Protein AF-A0A9P0K5Q1-F1 (afdb_monomer_lite)

InterPro domains:
  IPR036322 WD40-repeat-containing domain superfamily [SSF50978] (14-163)

Secondary structure (DSSP, 8-state):
--TT-EEEEEEETTEEEEEEE--TTS-TTTTEEEEEE---SS-TT-TT-EEEE-SSEEEEEE--SSTTS--EEEEEEE-STT-EEEEEEEHHHHHSS-EEEEEEETTEEEEEETTSEEEEEE-S-TTT--TT--SEEEE--SS-EEEEEEEE-SS-EEEEEEESS-EEEE-S------

Sequence (178 aa):
MKMWEGVCTFLINNEVKIIDYESGDCSTMDIMKRRTRIKFNFPLVESSDTVILRDDVIIRLCKNEDDVKCDFIEFFLLGENDLYSKKMFTTWDNFRSYITCIYLYGNTLILGMDVGCVYIYHVSCWKNLDIRNYSHKLIIGKHPIICMAVKESPNERRYYVCSNFTIHEITGYLPNIY

Foldseek 3Di:
DDPDQAWDWDQDQQWIWIFHDPDPPDDRPPRTDATQRDDDPDPPPDPQKDWDDDPQWIWIFDDDPDPVDFTKIKIWGQDPPSDTDMDMDGCCVQPVFGFQDWDDDDQWTWTWTQQQKIFIARHPDPVPDDPNDTPDIDRRDRGTFHDKDWDDDPVAIWIWTDGPPDIDIDPPDGDPDD

Organism: Acanthoscelides obtectus (NCBI:txid200917)

pLDDT: mean 80.06, std 14.73, range [39.44, 95.38]

Structure (mmCIF, N/CA/C/O backbone):
data_AF-A0A9P0K5Q1-F1
#
_entry.id   AF-A0A9P0K5Q1-F1
#
loop_
_atom_site.group_PDB
_atom_site.id
_atom_site.type_symbol
_atom_site.label_atom_id
_atom_site.label_alt_id
_atom_site.label_comp_id
_atom_site.label_asym_id
_atom_site.label_entity_id
_atom_site.label_seq_id
_atom_site.pdbx_PDB_ins_code
_atom_site.Cartn_x
_atom_site.Cartn_y
_atom_site.Cartn_z
_atom_site.occupancy
_atom_site.B_iso_or_equiv
_atom_site.auth_seq_id
_atom_site.auth_comp_id
_atom_site.auth_asym_id
_atom_site.auth_atom_id
_atom_site.pdbx_PDB_model_num
ATOM 1 N N . MET A 1 1 ? 10.846 -17.822 23.325 1.00 41.50 1 MET A N 1
ATOM 2 C CA . MET A 1 1 ? 10.197 -16.690 22.637 1.00 41.50 1 MET A CA 1
ATOM 3 C C . MET A 1 1 ? 8.750 -17.097 22.420 1.00 41.50 1 MET A C 1
ATOM 5 O O . MET A 1 1 ? 8.524 -18.079 21.723 1.00 41.50 1 MET A O 1
ATOM 9 N N . LYS A 1 2 ? 7.801 -16.499 23.150 1.00 43.34 2 LYS A N 1
ATOM 10 C CA . LYS A 1 2 ? 6.383 -16.868 23.029 1.00 43.34 2 LYS A CA 1
ATOM 11 C C . LYS A 1 2 ? 5.867 -16.302 21.705 1.00 43.34 2 LYS A C 1
ATOM 13 O O . LYS A 1 2 ? 6.106 -15.144 21.399 1.00 43.34 2 LYS A O 1
ATOM 18 N N . MET A 1 3 ? 5.224 -17.146 20.908 1.00 48.12 3 MET A N 1
ATOM 19 C CA . MET A 1 3 ? 4.850 -16.863 19.515 1.00 48.12 3 MET A CA 1
ATOM 20 C C . MET A 1 3 ? 3.701 -15.838 19.381 1.00 48.12 3 MET A C 1
ATOM 22 O O . MET A 1 3 ? 3.363 -15.449 18.270 1.00 48.12 3 MET A O 1
ATOM 26 N N . TRP A 1 4 ? 3.117 -15.393 20.502 1.00 53.00 4 TRP A N 1
ATOM 27 C CA . TRP A 1 4 ? 1.834 -14.686 20.551 1.00 53.00 4 TRP A CA 1
ATOM 28 C C . TRP A 1 4 ? 1.826 -13.528 21.560 1.00 53.00 4 TRP A C 1
ATOM 30 O O . TRP A 1 4 ? 0.881 -13.391 22.320 1.00 53.00 4 TRP A O 1
ATOM 40 N N . GLU A 1 5 ? 2.883 -12.720 21.625 1.00 56.41 5 GLU A N 1
ATOM 41 C CA . GLU A 1 5 ? 2.807 -11.388 22.247 1.00 56.41 5 GLU A CA 1
ATOM 42 C C . GLU A 1 5 ? 2.695 -10.363 21.112 1.00 56.41 5 GLU A C 1
ATOM 44 O O . GLU A 1 5 ? 3.563 -10.321 20.238 1.00 56.41 5 GLU A O 1
ATOM 49 N N . GLY A 1 6 ? 1.611 -9.582 21.070 1.00 65.69 6 GLY A N 1
ATOM 50 C CA . GLY A 1 6 ? 1.404 -8.590 20.011 1.00 65.69 6 GLY A CA 1
ATOM 51 C C . GLY A 1 6 ? -0.056 -8.250 19.725 1.00 65.69 6 GLY A C 1
ATOM 52 O O . GLY A 1 6 ? -0.961 -8.652 20.452 1.00 65.69 6 GLY A O 1
ATOM 53 N N . VAL A 1 7 ? -0.268 -7.502 18.645 1.00 72.81 7 VAL A N 1
ATOM 54 C CA . VAL A 1 7 ? -1.586 -7.108 18.132 1.00 72.81 7 VAL A CA 1
ATOM 55 C C . VAL A 1 7 ? -1.806 -7.802 16.796 1.00 72.81 7 VAL A C 1
ATOM 57 O O . VAL A 1 7 ? -0.895 -7.873 15.969 1.00 72.81 7 VAL A O 1
ATOM 60 N N . CYS A 1 8 ? -3.003 -8.336 16.576 1.00 74.44 8 CYS A N 1
ATOM 61 C CA . CYS A 1 8 ? -3.374 -8.894 15.286 1.00 74.44 8 CYS A CA 1
ATOM 62 C C . CYS A 1 8 ? -4.675 -8.282 14.775 1.00 74.44 8 CYS A C 1
ATOM 64 O O . CYS A 1 8 ? -5.711 -8.339 15.440 1.00 74.44 8 CYS A O 1
ATOM 66 N N . THR A 1 9 ? -4.603 -7.725 13.568 1.00 78.88 9 THR A N 1
ATOM 67 C CA . THR A 1 9 ? -5.725 -7.096 12.876 1.00 78.88 9 THR A CA 1
ATOM 68 C C . THR A 1 9 ? -6.215 -8.001 11.750 1.00 78.88 9 THR A C 1
ATOM 70 O O . THR A 1 9 ? -5.467 -8.352 10.839 1.00 78.88 9 THR A O 1
ATOM 73 N N . PHE A 1 10 ? -7.498 -8.345 11.791 1.00 80.50 10 PHE A N 1
ATOM 74 C CA . PHE A 1 10 ? -8.177 -9.183 10.810 1.00 80.50 10 PHE A CA 1
ATOM 75 C C . PHE A 1 10 ? -9.313 -8.417 10.144 1.00 80.50 10 PHE A C 1
ATOM 77 O O . PHE A 1 10 ? -9.959 -7.576 10.767 1.00 80.50 10 PHE A O 1
ATOM 84 N N . LEU A 1 11 ? -9.607 -8.767 8.896 1.00 79.69 11 LEU A N 1
ATOM 85 C CA . LEU A 1 11 ? -10.767 -8.278 8.161 1.00 79.69 11 LEU A CA 1
ATOM 86 C C . LEU A 1 11 ? -11.686 -9.463 7.852 1.00 79.69 11 LEU A C 1
ATOM 88 O O . LEU A 1 11 ? -11.326 -10.340 7.074 1.00 79.69 11 LEU A O 1
ATOM 92 N N . ILE A 1 12 ? -12.865 -9.505 8.473 1.00 77.81 12 ILE A N 1
ATOM 93 C CA . ILE A 1 12 ? -13.849 -10.585 8.315 1.00 77.81 12 ILE A CA 1
ATOM 94 C C . ILE A 1 12 ? -15.184 -9.962 7.926 1.00 77.81 12 ILE A C 1
ATOM 96 O O . ILE A 1 12 ? -15.749 -9.200 8.703 1.00 77.81 12 ILE A O 1
ATOM 100 N N . ASN A 1 13 ? -15.722 -10.293 6.749 1.00 73.00 13 ASN A N 1
ATOM 101 C CA . ASN A 1 13 ? -17.028 -9.798 6.283 1.00 73.00 13 ASN A CA 1
ATOM 102 C C . ASN A 1 13 ? -17.180 -8.264 6.383 1.00 73.00 13 ASN A C 1
ATOM 104 O O . ASN A 1 13 ? -18.217 -7.750 6.802 1.00 73.00 13 ASN A O 1
ATOM 108 N N . ASN A 1 14 ? -16.131 -7.532 6.000 1.00 74.88 14 ASN A N 1
ATOM 109 C CA . ASN A 1 14 ? -16.003 -6.075 6.114 1.00 74.88 14 ASN A CA 1
ATOM 110 C C . ASN A 1 14 ? -15.908 -5.516 7.548 1.00 74.88 14 ASN A C 1
ATOM 112 O O . ASN A 1 14 ? -15.892 -4.301 7.736 1.00 74.88 14 ASN A O 1
ATOM 116 N N . GLU A 1 15 ? -15.829 -6.368 8.563 1.00 73.94 15 GLU A N 1
ATOM 117 C CA . GLU A 1 15 ? -15.535 -5.969 9.936 1.00 73.94 15 GLU A CA 1
ATOM 118 C C . GLU A 1 15 ? -14.050 -6.127 10.223 1.00 73.94 15 GLU A C 1
ATOM 120 O O . GLU A 1 15 ? -13.479 -7.209 10.074 1.00 73.94 15 GLU A O 1
ATOM 125 N N . VAL A 1 16 ? -13.436 -5.039 10.670 1.00 78.38 16 VAL A N 1
ATOM 126 C CA . VAL A 1 16 ? -12.084 -5.045 11.210 1.00 78.38 16 VAL A CA 1
ATOM 127 C C . VAL A 1 16 ? -12.147 -5.479 12.654 1.00 78.38 16 VAL A C 1
ATOM 129 O O . VAL A 1 16 ? -12.884 -4.907 13.461 1.00 78.38 16 VAL A O 1
ATOM 132 N N . LYS A 1 17 ? -11.356 -6.492 12.964 1.00 75.12 17 LYS A N 1
ATOM 133 C CA . LYS A 1 17 ? -11.278 -7.118 14.271 1.00 75.12 17 LYS A CA 1
ATOM 134 C C . LYS A 1 17 ? -9.840 -7.047 14.746 1.00 75.12 17 LYS A C 1
ATOM 136 O O . LYS A 1 17 ? -8.955 -7.502 14.032 1.00 75.12 17 LYS A O 1
ATOM 141 N N . ILE A 1 18 ? -9.625 -6.473 15.926 1.00 72.94 18 ILE A N 1
ATOM 142 C CA . ILE A 1 18 ? -8.298 -6.398 16.547 1.00 72.94 18 ILE A CA 1
ATOM 143 C C . ILE A 1 18 ? -8.285 -7.292 17.783 1.00 72.94 18 ILE A C 1
ATOM 145 O O . ILE A 1 18 ? -9.186 -7.207 18.626 1.00 72.94 18 ILE A O 1
ATOM 149 N N . ILE A 1 19 ? -7.280 -8.160 17.854 1.00 69.94 19 ILE A N 1
ATOM 150 C CA . ILE A 1 19 ? -7.002 -9.038 18.988 1.00 69.94 19 ILE A CA 1
ATOM 151 C C . ILE A 1 19 ? -5.667 -8.610 19.587 1.00 69.94 19 ILE A C 1
ATOM 153 O O . ILE A 1 19 ? -4.641 -8.670 18.907 1.00 69.94 19 ILE A O 1
ATOM 157 N N . ASP A 1 20 ? -5.697 -8.210 20.855 1.00 68.50 20 ASP A N 1
ATOM 158 C CA . ASP A 1 20 ? -4.495 -7.932 21.637 1.00 68.50 20 ASP A CA 1
ATOM 159 C C . ASP A 1 20 ? -4.150 -9.167 22.464 1.00 68.50 20 ASP A C 1
ATOM 161 O O . ASP A 1 20 ? -4.958 -9.639 23.265 1.00 68.50 20 ASP A O 1
ATOM 165 N N . TYR A 1 21 ? -2.940 -9.687 22.299 1.00 66.00 21 TYR A N 1
ATOM 166 C CA . TYR A 1 21 ? -2.458 -10.812 23.087 1.00 66.00 21 TYR A CA 1
ATOM 167 C C . TYR A 1 21 ? -1.694 -10.280 24.305 1.00 66.00 21 TYR A C 1
ATOM 169 O O . TYR A 1 21 ? -0.495 -10.018 24.235 1.00 66.00 21 TYR A O 1
ATOM 177 N N . GLU A 1 22 ? -2.407 -10.073 25.416 1.00 56.81 22 GLU A N 1
ATOM 178 C CA . GLU A 1 22 ? -1.843 -9.463 26.633 1.00 56.81 22 GLU A CA 1
ATOM 179 C C . GLU A 1 22 ? -1.157 -10.463 27.580 1.00 56.81 22 GLU A C 1
ATOM 181 O O . GLU A 1 22 ? -0.335 -10.058 28.400 1.00 56.81 22 GLU A O 1
ATOM 186 N N . SER A 1 23 ? -1.449 -11.767 27.492 1.00 58.03 23 SER A N 1
ATOM 187 C CA . SER A 1 23 ? -0.761 -12.782 28.303 1.00 58.03 23 SER A CA 1
ATOM 188 C C . SER A 1 23 ? -0.892 -14.197 27.729 1.00 58.03 23 SER A C 1
ATOM 190 O O . SER A 1 23 ? -1.837 -14.511 27.010 1.00 58.03 23 SER A O 1
ATOM 192 N N . GLY A 1 24 ? 0.068 -15.068 28.062 1.00 55.62 24 GLY A N 1
ATOM 193 C CA . GLY A 1 24 ? 0.144 -16.440 27.542 1.00 55.62 24 GLY A CA 1
ATOM 194 C C . GLY A 1 24 ? -0.927 -17.414 28.050 1.00 55.62 24 GLY A C 1
ATOM 195 O O . GLY A 1 24 ? -0.956 -18.536 27.554 1.00 55.62 24 GLY A O 1
ATOM 196 N N . ASP A 1 25 ? -1.774 -16.998 28.998 1.00 59.22 25 ASP A N 1
ATOM 197 C CA . ASP A 1 25 ? -2.776 -17.856 29.651 1.00 59.22 25 ASP A CA 1
ATOM 198 C C . ASP A 1 25 ? -4.225 -17.524 29.242 1.00 59.22 25 ASP A C 1
ATOM 200 O O . ASP A 1 25 ? -5.158 -18.214 29.652 1.00 59.22 25 ASP A O 1
ATOM 204 N N . CYS A 1 26 ? -4.444 -16.492 28.421 1.00 52.19 26 CYS A N 1
ATOM 205 C CA . CYS A 1 26 ? -5.773 -16.132 27.926 1.00 52.19 26 CYS A CA 1
ATOM 206 C C . CYS A 1 26 ? -6.081 -16.831 26.597 1.00 52.19 26 CYS A C 1
ATOM 208 O O . CYS A 1 26 ? -5.240 -16.875 25.695 1.00 52.19 26 CYS A O 1
ATOM 210 N N . SER A 1 27 ? -7.303 -17.350 26.442 1.00 55.25 27 SER A N 1
ATOM 211 C CA . SER A 1 27 ? -7.728 -17.900 25.156 1.00 55.25 27 SER A CA 1
ATOM 212 C C . SER A 1 27 ? -7.928 -16.763 24.146 1.00 55.25 27 SER A C 1
ATOM 214 O O . SER A 1 27 ? -8.373 -15.668 24.486 1.00 55.25 27 SER A O 1
ATOM 216 N N . THR A 1 28 ? -7.591 -17.008 22.879 1.00 52.66 28 THR A N 1
ATOM 217 C CA . THR A 1 28 ? -7.538 -16.000 21.801 1.00 52.66 28 THR A CA 1
ATOM 218 C C . THR A 1 28 ? -8.853 -15.239 21.583 1.00 52.66 28 THR A C 1
ATOM 220 O O . THR A 1 28 ? -8.859 -14.144 21.026 1.00 52.66 28 THR A O 1
ATOM 223 N N . MET A 1 29 ? -9.976 -15.818 22.012 1.00 53.00 29 MET A N 1
ATOM 224 C CA . MET A 1 29 ? -11.319 -15.249 21.875 1.00 53.00 29 MET A CA 1
ATOM 225 C C . MET A 1 29 ? -11.687 -14.290 23.017 1.00 53.00 29 MET A C 1
ATOM 227 O O . MET A 1 29 ? -12.564 -13.448 22.825 1.00 53.00 29 MET A O 1
ATOM 231 N N . ASP A 1 30 ? -11.016 -14.373 24.170 1.00 50.22 30 ASP A N 1
ATOM 232 C CA . ASP A 1 30 ? -11.393 -13.628 25.380 1.00 50.22 30 ASP A CA 1
ATOM 233 C C . ASP A 1 30 ? -10.979 -12.145 25.337 1.00 50.22 30 ASP A C 1
ATOM 235 O O . ASP A 1 30 ? -11.530 -11.332 26.075 1.00 50.22 30 ASP A O 1
ATOM 239 N N . ILE A 1 31 ? -10.043 -11.764 24.455 1.00 60.62 31 ILE A N 1
ATOM 240 C CA . ILE A 1 31 ? -9.429 -10.417 24.413 1.00 60.62 31 ILE A CA 1
ATOM 241 C C . ILE A 1 31 ? -9.728 -9.684 23.088 1.00 60.62 31 ILE A C 1
ATOM 243 O O . ILE A 1 31 ? -8.992 -8.810 22.635 1.00 60.62 31 ILE A O 1
ATOM 247 N N . MET A 1 32 ? -10.816 -10.027 22.400 1.00 60.19 32 MET A N 1
ATOM 248 C CA . MET A 1 32 ? -11.183 -9.325 21.169 1.00 60.19 32 MET A CA 1
ATOM 249 C C . MET A 1 32 ? -11.686 -7.900 21.489 1.00 60.19 32 MET A C 1
ATOM 251 O O . MET A 1 32 ? -12.831 -7.725 21.903 1.00 60.19 32 MET A O 1
ATOM 255 N N . LYS A 1 33 ? -10.845 -6.876 21.282 1.00 64.88 33 LYS A N 1
ATOM 256 C CA . LYS A 1 33 ? -11.095 -5.512 21.791 1.00 64.88 33 LYS A CA 1
ATOM 257 C C . LYS A 1 33 ? -11.813 -4.555 20.836 1.00 64.88 33 LYS A C 1
ATOM 259 O O . LYS A 1 33 ? -12.404 -3.592 21.313 1.00 64.88 33 LYS A O 1
ATOM 264 N N . ARG A 1 34 ? -11.774 -4.763 19.510 1.00 63.44 34 ARG A N 1
ATOM 265 C CA . ARG A 1 34 ? -12.282 -3.758 18.545 1.00 63.44 34 ARG A CA 1
ATOM 266 C C . ARG A 1 34 ? -13.068 -4.360 17.387 1.00 63.44 34 ARG A C 1
ATOM 268 O O . ARG A 1 34 ? -12.669 -5.397 16.856 1.00 63.44 34 ARG A O 1
ATOM 275 N N . ARG A 1 35 ? -14.170 -3.704 16.997 1.00 63.12 35 ARG A N 1
ATOM 276 C CA . ARG A 1 35 ? -15.062 -4.107 15.897 1.00 63.12 35 ARG A CA 1
ATOM 277 C C . ARG A 1 35 ? -15.426 -2.896 15.036 1.00 63.12 35 ARG A C 1
ATOM 279 O O . ARG A 1 35 ? -16.559 -2.425 15.048 1.00 63.12 35 ARG A O 1
ATOM 286 N N . THR A 1 36 ? -14.494 -2.420 14.216 1.00 71.62 36 THR A N 1
ATOM 287 C CA . THR A 1 36 ? -14.795 -1.346 13.256 1.00 71.62 36 THR A CA 1
ATOM 288 C C . THR A 1 36 ? -15.377 -1.942 11.978 1.00 71.62 36 THR A C 1
ATOM 290 O O . THR A 1 36 ? -14.669 -2.588 11.207 1.00 71.62 36 THR A O 1
ATOM 293 N N . ARG A 1 37 ? -16.662 -1.709 11.697 1.00 72.69 37 ARG A N 1
ATOM 294 C CA . ARG A 1 37 ? -17.258 -2.110 10.413 1.00 72.69 37 ARG A CA 1
ATOM 295 C C . ARG A 1 37 ? -16.896 -1.107 9.322 1.00 72.69 37 ARG A C 1
ATOM 297 O O . ARG A 1 37 ? -17.334 0.040 9.360 1.00 72.69 37 ARG A O 1
ATOM 304 N N . ILE A 1 38 ? -16.153 -1.554 8.317 1.00 79.19 38 ILE A N 1
ATOM 305 C CA . ILE A 1 38 ? -15.777 -0.741 7.162 1.00 79.19 38 ILE A CA 1
ATOM 306 C C . ILE A 1 38 ? -16.807 -0.897 6.047 1.00 79.19 38 ILE A C 1
ATOM 308 O O . ILE A 1 38 ? -17.243 -1.995 5.711 1.00 79.19 38 ILE A O 1
ATOM 312 N N . LYS A 1 39 ? -17.179 0.222 5.424 1.00 76.06 39 LYS A N 1
ATOM 313 C CA . LYS A 1 39 ? -17.903 0.224 4.151 1.00 76.06 39 LYS A CA 1
ATOM 314 C C . LYS A 1 39 ? -16.905 0.381 3.008 1.00 76.06 39 LYS A C 1
ATOM 316 O O . LYS A 1 39 ? -16.395 1.478 2.763 1.00 76.06 39 LYS A O 1
ATOM 321 N N . PHE A 1 40 ? -16.635 -0.723 2.323 1.00 72.62 40 PHE A N 1
ATOM 322 C CA . PHE A 1 40 ? -15.895 -0.723 1.066 1.00 72.62 40 PHE A CA 1
ATOM 323 C C . PHE A 1 40 ? -16.795 -0.224 -0.065 1.00 72.62 40 PHE A C 1
ATOM 325 O O . PHE A 1 40 ? -18.003 -0.457 -0.047 1.00 72.62 40 PHE A O 1
ATOM 332 N N . ASN A 1 41 ? -16.208 0.462 -1.049 1.00 65.69 41 ASN A N 1
ATOM 333 C CA . ASN A 1 41 ? -16.957 0.928 -2.223 1.00 65.69 41 ASN A CA 1
ATOM 334 C C . ASN A 1 41 ? -17.449 -0.236 -3.098 1.00 65.69 41 ASN A C 1
ATOM 336 O O . ASN A 1 41 ? -18.456 -0.104 -3.785 1.00 65.69 41 ASN A O 1
ATOM 340 N N . PHE A 1 42 ? -16.746 -1.368 -3.044 1.00 68.19 42 PHE A N 1
ATOM 341 C CA . PHE A 1 42 ? -17.048 -2.584 -3.792 1.00 68.19 42 PHE A CA 1
ATOM 342 C C . PHE A 1 42 ? -16.873 -3.789 -2.867 1.00 68.19 42 PHE A C 1
ATOM 344 O O . PHE A 1 42 ? -16.049 -3.710 -1.948 1.00 68.19 42 PHE A O 1
ATOM 351 N N . PRO A 1 43 ? -17.624 -4.883 -3.077 1.00 63.75 43 PRO A N 1
ATOM 352 C CA . PRO A 1 43 ? -17.422 -6.121 -2.335 1.00 63.75 43 PRO A CA 1
ATOM 353 C C . PRO A 1 43 ? -15.957 -6.581 -2.414 1.00 63.75 43 PRO A C 1
ATOM 355 O O . PRO A 1 43 ? -15.339 -6.458 -3.466 1.00 63.75 43 PRO A O 1
ATOM 358 N N . LEU A 1 44 ? -15.414 -7.158 -1.337 1.00 63.75 44 LEU A N 1
ATOM 359 C CA . LEU A 1 44 ? -14.066 -7.767 -1.300 1.00 63.75 44 LEU A CA 1
ATOM 360 C C . LEU A 1 44 ? -13.987 -9.093 -2.091 1.00 63.75 44 LEU A C 1
ATOM 362 O O . LEU A 1 44 ? -13.266 -10.009 -1.714 1.00 63.75 44 LEU A O 1
ATOM 366 N N . VAL A 1 45 ? -14.822 -9.245 -3.116 1.00 56.47 45 VAL A N 1
ATOM 367 C CA . VAL A 1 45 ? -15.110 -10.523 -3.780 1.00 56.47 45 VAL A CA 1
ATOM 368 C C . VAL A 1 45 ? -14.223 -10.714 -5.018 1.00 56.47 45 VAL A C 1
ATOM 370 O O . VAL A 1 45 ? -14.142 -11.820 -5.541 1.00 56.47 45 VAL A O 1
ATOM 373 N N . GLU A 1 46 ? -13.514 -9.671 -5.460 1.00 55.75 46 GLU A N 1
ATOM 374 C CA . GLU A 1 46 ? -12.648 -9.715 -6.642 1.00 55.75 46 GLU A CA 1
ATOM 375 C C . GLU A 1 46 ? -11.190 -10.036 -6.280 1.00 55.75 46 GLU A C 1
ATOM 377 O O . GLU A 1 46 ? -10.607 -9.490 -5.343 1.00 55.75 46 GLU A O 1
ATOM 382 N N . SER A 1 47 ? -10.595 -10.955 -7.045 1.00 53.97 47 SER A N 1
ATOM 383 C CA . SER A 1 47 ? -9.263 -11.537 -6.834 1.00 53.97 47 SER A CA 1
ATOM 384 C C . SER A 1 47 ? -8.085 -10.604 -7.144 1.00 53.97 47 SER A C 1
ATOM 386 O O . SER A 1 47 ? -6.935 -11.015 -6.996 1.00 53.97 47 SER A O 1
ATOM 388 N N . SER A 1 48 ? -8.339 -9.376 -7.598 1.00 62.41 48 SER A N 1
ATOM 389 C CA . SER A 1 48 ? -7.318 -8.414 -8.037 1.00 62.41 48 SER A CA 1
ATOM 390 C C . SER A 1 48 ? -6.905 -7.408 -6.952 1.00 62.41 48 SER A C 1
ATOM 392 O O . SER A 1 48 ? -5.888 -6.721 -7.103 1.00 62.41 48 SER A O 1
ATOM 394 N N . ASP A 1 49 ? -7.652 -7.329 -5.848 1.00 74.31 49 ASP A N 1
ATOM 395 C CA . ASP A 1 49 ? -7.410 -6.357 -4.787 1.00 74.31 49 ASP A CA 1
ATOM 396 C C . ASP A 1 49 ? -6.231 -6.755 -3.894 1.00 74.31 49 ASP A C 1
ATOM 398 O O . ASP A 1 49 ? -6.132 -7.877 -3.397 1.00 74.31 49 ASP A O 1
ATOM 402 N N . THR A 1 50 ? -5.356 -5.792 -3.601 1.00 85.69 50 THR A N 1
ATOM 403 C CA . THR A 1 50 ? -4.345 -5.947 -2.544 1.00 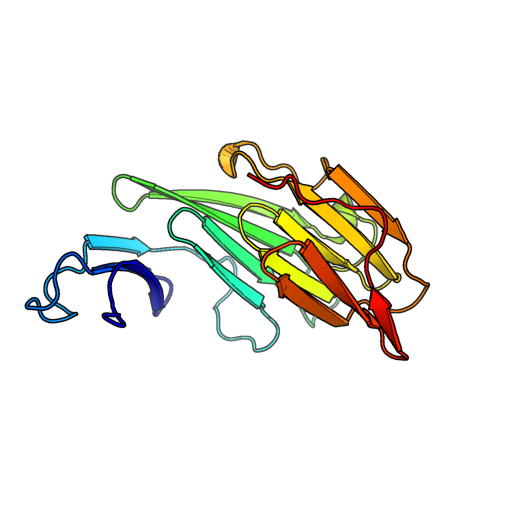85.69 50 THR A CA 1
ATOM 404 C C . THR A 1 50 ? -4.759 -5.164 -1.309 1.00 85.69 50 THR A C 1
ATOM 406 O O . THR A 1 50 ? -5.015 -3.961 -1.389 1.00 85.69 50 THR A O 1
ATOM 409 N N . VAL A 1 51 ? -4.783 -5.833 -0.153 1.00 88.25 51 VAL A N 1
ATOM 410 C CA . VAL A 1 51 ? -5.152 -5.225 1.130 1.00 88.25 51 VAL A CA 1
ATOM 411 C C . VAL A 1 51 ? -4.014 -5.379 2.132 1.00 88.25 51 VAL A C 1
ATOM 413 O O . VAL A 1 51 ? -3.528 -6.481 2.373 1.00 88.25 51 VAL A O 1
ATOM 416 N N . ILE A 1 52 ? -3.610 -4.268 2.742 1.00 90.06 52 ILE A N 1
ATOM 417 C CA . ILE A 1 52 ? -2.658 -4.223 3.852 1.00 90.06 52 ILE A CA 1
ATOM 418 C C . ILE A 1 52 ? -3.431 -3.857 5.116 1.00 90.06 52 ILE A C 1
ATOM 420 O O . ILE A 1 52 ? -4.117 -2.832 5.153 1.00 90.06 52 ILE A O 1
ATOM 424 N N . LEU A 1 53 ? -3.305 -4.691 6.148 1.00 89.19 53 LEU A N 1
ATOM 425 C CA . LEU A 1 53 ? -3.950 -4.502 7.444 1.00 89.19 53 LEU A CA 1
ATOM 426 C C . LEU A 1 53 ? -2.919 -4.033 8.475 1.00 89.19 53 LEU A C 1
ATOM 428 O O . LEU A 1 53 ? -1.899 -4.689 8.688 1.00 89.19 53 LEU A O 1
ATOM 432 N N . ARG A 1 54 ? -3.190 -2.891 9.108 1.00 86.38 54 ARG A N 1
ATOM 433 C CA . ARG A 1 54 ? -2.471 -2.353 10.268 1.00 86.38 54 ARG A CA 1
ATOM 434 C C . ARG A 1 54 ? -3.490 -1.947 11.328 1.00 86.38 54 ARG A C 1
ATOM 436 O O . ARG A 1 54 ? -4.665 -1.743 11.027 1.00 86.38 54 ARG A O 1
ATOM 443 N N . ASP A 1 55 ? -3.026 -1.787 12.558 1.00 82.75 55 ASP A N 1
ATOM 444 C CA . ASP A 1 55 ? -3.899 -1.539 13.713 1.00 82.75 55 ASP A CA 1
ATOM 445 C C . ASP A 1 55 ? -4.552 -0.141 13.687 1.00 82.75 55 ASP A C 1
ATOM 447 O O . ASP A 1 55 ? -5.591 0.100 14.312 1.00 82.75 55 ASP A O 1
ATOM 451 N N . ASP A 1 56 ? -3.963 0.786 12.929 1.00 86.31 56 ASP A N 1
ATOM 452 C CA . ASP A 1 56 ? -4.393 2.174 12.761 1.00 86.31 56 ASP A CA 1
ATOM 453 C C . ASP A 1 56 ? -4.862 2.514 11.333 1.00 86.31 56 ASP A C 1
ATOM 455 O O . ASP A 1 56 ? -5.531 3.534 11.127 1.00 86.31 56 ASP A O 1
ATOM 459 N N . VAL A 1 57 ? -4.562 1.669 10.340 1.00 90.94 57 VAL A N 1
ATOM 460 C CA . VAL A 1 57 ? -4.960 1.881 8.945 1.00 90.94 57 VAL A CA 1
ATOM 461 C C . VAL A 1 57 ? -5.205 0.576 8.191 1.00 90.94 57 VAL A C 1
ATOM 463 O O . VAL A 1 57 ? -4.474 -0.401 8.324 1.00 90.94 57 VAL A O 1
ATOM 466 N N . ILE A 1 58 ? -6.195 0.586 7.304 1.00 91.31 58 ILE A N 1
ATOM 467 C CA . ILE A 1 58 ? -6.321 -0.412 6.240 1.00 91.31 58 ILE A CA 1
ATOM 468 C C . ILE A 1 58 ? -6.078 0.268 4.907 1.00 91.31 58 ILE A C 1
ATOM 470 O O . ILE A 1 58 ? -6.699 1.287 4.602 1.00 91.31 58 ILE A O 1
ATOM 474 N N . ILE A 1 59 ? -5.174 -0.301 4.117 1.00 92.56 59 ILE A N 1
ATOM 475 C CA . ILE A 1 59 ? -4.844 0.195 2.785 1.00 92.56 59 ILE A CA 1
ATOM 476 C C . ILE A 1 59 ? -5.371 -0.809 1.779 1.00 92.56 59 ILE A C 1
ATOM 478 O O . ILE A 1 59 ? -5.035 -1.988 1.855 1.00 92.56 59 ILE A O 1
ATOM 482 N N . ARG A 1 60 ? -6.181 -0.346 0.835 1.00 89.56 60 ARG A N 1
ATOM 483 C CA . ARG A 1 60 ? -6.705 -1.170 -0.250 1.00 89.56 60 ARG A CA 1
ATOM 484 C C . ARG A 1 60 ? -6.282 -0.575 -1.576 1.00 89.56 60 ARG A C 1
ATOM 486 O O . ARG A 1 60 ? -6.596 0.577 -1.858 1.00 89.56 60 ARG A O 1
ATOM 493 N N . LEU A 1 61 ? -5.591 -1.366 -2.380 1.00 89.12 61 LEU A N 1
ATOM 494 C CA . LEU A 1 61 ? -5.375 -1.095 -3.790 1.00 89.12 61 LEU A CA 1
ATOM 495 C C . LEU A 1 61 ? -6.440 -1.862 -4.567 1.00 89.12 61 LEU A C 1
ATOM 497 O O . LEU A 1 61 ? -6.434 -3.092 -4.535 1.00 89.12 61 LEU A O 1
ATOM 501 N N . CYS A 1 62 ? -7.337 -1.130 -5.222 1.00 84.94 62 CYS A N 1
ATOM 502 C CA . CYS A 1 62 ? -8.382 -1.711 -6.046 1.00 84.94 62 CYS A CA 1
ATOM 503 C C . CYS A 1 62 ? -8.004 -1.591 -7.517 1.00 84.94 62 CYS A C 1
ATOM 505 O O . CYS A 1 62 ? -7.691 -0.489 -7.982 1.00 84.94 62 CYS A O 1
ATOM 507 N N . LYS A 1 63 ? -8.018 -2.731 -8.209 1.00 78.69 63 LYS A N 1
ATOM 508 C CA . LYS A 1 63 ? -7.738 -2.835 -9.641 1.00 78.69 63 LYS A CA 1
ATOM 509 C C . LYS A 1 63 ? -9.008 -3.279 -10.340 1.00 78.69 63 LYS A C 1
ATOM 511 O O . LYS A 1 63 ? -9.454 -4.404 -10.113 1.00 78.69 63 LYS A O 1
ATOM 516 N N . ASN A 1 64 ? -9.593 -2.397 -11.140 1.00 70.31 64 ASN A N 1
ATOM 517 C CA . ASN A 1 64 ? -10.794 -2.742 -11.891 1.00 70.31 64 ASN A CA 1
ATOM 518 C C . ASN A 1 64 ? -10.392 -3.291 -13.259 1.00 70.31 64 ASN A C 1
ATOM 520 O O . ASN A 1 64 ? -9.612 -2.664 -13.969 1.00 70.31 64 ASN A O 1
ATOM 524 N N . GLU A 1 65 ? -10.922 -4.456 -13.625 1.00 58.91 65 GLU A N 1
ATOM 525 C CA . GLU A 1 65 ? -10.698 -5.031 -14.959 1.00 58.91 65 GLU A CA 1
ATOM 526 C C . GLU A 1 65 ? -11.544 -4.329 -16.036 1.00 58.91 65 GLU A C 1
ATOM 528 O O . GLU A 1 65 ? -11.208 -4.377 -17.217 1.00 58.91 65 GLU A O 1
ATOM 533 N N . ASP A 1 66 ? -12.605 -3.621 -15.634 1.00 58.22 66 ASP A N 1
ATOM 534 C CA . ASP A 1 66 ? -13.418 -2.813 -16.537 1.00 58.22 66 ASP A CA 1
ATOM 535 C C . ASP A 1 66 ? -12.775 -1.430 -16.759 1.00 58.22 66 ASP A C 1
ATOM 537 O O . ASP A 1 66 ? -12.792 -0.585 -15.860 1.00 58.22 66 ASP A O 1
ATOM 541 N N . ASP A 1 67 ? -12.328 -1.159 -17.996 1.00 48.75 67 ASP A N 1
ATOM 542 C CA . ASP A 1 67 ? -11.753 0.105 -18.526 1.00 48.75 67 ASP A CA 1
ATOM 543 C C . ASP A 1 67 ? -12.532 1.401 -18.176 1.00 48.75 67 ASP A C 1
ATOM 545 O O . ASP A 1 67 ? -12.081 2.519 -18.434 1.00 48.75 67 ASP A O 1
ATOM 549 N N . VAL A 1 68 ? -13.732 1.277 -17.606 1.00 50.22 68 VAL A N 1
ATOM 550 C CA . VAL A 1 68 ? -14.646 2.374 -17.266 1.00 50.22 68 VAL A CA 1
ATOM 551 C C . VAL A 1 68 ? -14.480 2.847 -15.811 1.00 50.22 68 VAL A C 1
ATOM 553 O O . VAL A 1 68 ? -14.895 3.960 -15.479 1.00 50.22 68 VAL A O 1
ATOM 556 N N . LYS A 1 69 ? -13.879 2.044 -14.919 1.00 54.78 69 LYS A N 1
ATOM 557 C CA . LYS A 1 69 ? -13.727 2.371 -13.490 1.00 54.78 69 LYS A CA 1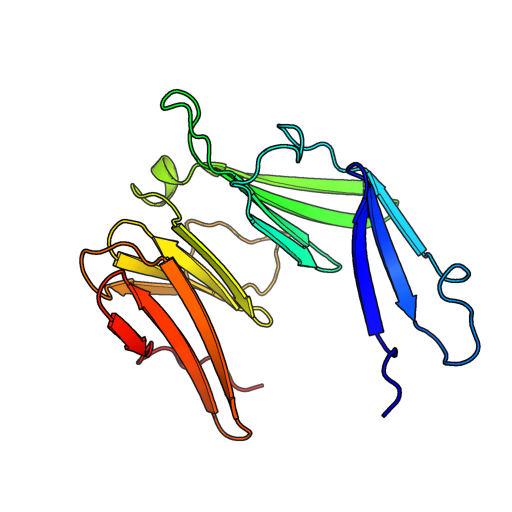
ATOM 558 C C . LYS A 1 69 ? -12.249 2.474 -13.120 1.00 54.78 69 LYS A C 1
ATOM 560 O O . LYS A 1 69 ? -11.556 1.477 -13.017 1.00 54.78 69 LYS A O 1
ATOM 565 N N . CYS A 1 70 ? -11.786 3.702 -12.893 1.00 63.59 70 CYS A N 1
ATOM 566 C CA . CYS A 1 70 ? -10.399 4.018 -12.552 1.00 63.59 70 CYS A CA 1
ATOM 567 C C . CYS A 1 70 ? -9.852 3.179 -11.387 1.00 63.59 70 CYS A C 1
ATOM 569 O O . CYS A 1 70 ? -10.515 3.060 -10.358 1.00 63.59 70 CYS A O 1
ATOM 571 N N . ASP A 1 71 ? -8.601 2.733 -11.495 1.00 83.94 71 ASP A N 1
ATOM 572 C CA . ASP A 1 71 ? -7.828 2.213 -10.366 1.00 83.94 71 ASP A CA 1
ATOM 573 C C . ASP A 1 71 ? -7.699 3.268 -9.261 1.00 83.94 71 ASP A C 1
ATOM 575 O O . ASP A 1 71 ? -7.396 4.446 -9.505 1.00 83.94 71 ASP A O 1
ATOM 579 N N . PHE A 1 72 ? -7.886 2.842 -8.016 1.00 88.06 72 PHE A N 1
ATOM 580 C CA . PHE A 1 72 ? -7.751 3.720 -6.862 1.00 88.06 72 PHE A CA 1
ATOM 581 C C . PHE A 1 72 ? -7.100 3.016 -5.679 1.00 88.06 72 PHE A C 1
ATOM 583 O O . PHE A 1 72 ? -7.125 1.795 -5.525 1.00 88.06 72 PHE A O 1
ATOM 590 N N . ILE A 1 73 ? -6.541 3.837 -4.802 1.00 91.56 73 ILE A N 1
ATOM 591 C CA . ILE A 1 73 ? -6.015 3.434 -3.507 1.00 91.56 73 ILE A CA 1
ATOM 592 C C . ILE A 1 73 ? -6.841 4.090 -2.402 1.00 91.56 73 ILE A C 1
ATOM 594 O O . ILE A 1 73 ? -7.062 5.304 -2.396 1.00 91.56 73 ILE A O 1
ATOM 598 N N . GLU A 1 74 ? -7.324 3.268 -1.476 1.00 91.94 74 GLU A N 1
ATOM 599 C CA . GLU A 1 74 ? -8.134 3.670 -0.331 1.00 91.94 74 GLU A CA 1
ATOM 600 C C . GLU A 1 74 ? -7.324 3.513 0.957 1.00 91.94 74 GLU A C 1
ATOM 602 O O . GLU A 1 74 ? -6.695 2.481 1.182 1.00 91.94 74 GLU A O 1
ATOM 607 N N . PHE A 1 75 ? -7.393 4.518 1.826 1.00 93.75 75 PHE A N 1
ATOM 608 C CA . PHE A 1 75 ? -6.861 4.471 3.184 1.00 93.75 75 PHE A CA 1
ATOM 609 C C . PHE A 1 75 ? -8.021 4.619 4.162 1.00 93.75 75 PHE A C 1
ATOM 611 O O . PHE A 1 75 ? -8.647 5.679 4.234 1.00 93.75 75 PHE A O 1
ATOM 618 N N . PHE A 1 76 ? -8.304 3.567 4.919 1.00 92.44 76 PHE A N 1
ATOM 619 C CA . PHE A 1 76 ? -9.286 3.559 5.995 1.00 92.44 76 PHE A CA 1
ATOM 620 C C . PHE A 1 76 ? -8.551 3.764 7.320 1.00 92.44 76 PHE A C 1
ATOM 622 O O . PHE A 1 76 ? -7.936 2.842 7.843 1.00 92.44 76 PHE A O 1
ATOM 629 N N . LEU A 1 77 ? -8.582 4.988 7.840 1.00 92.44 77 LEU A N 1
ATOM 630 C CA . LEU A 1 77 ? -7.935 5.380 9.090 1.00 92.44 77 LEU A CA 1
ATOM 631 C C . LEU A 1 77 ? -8.825 4.967 10.262 1.00 92.44 77 LEU A C 1
ATOM 633 O O . LEU A 1 77 ? -9.905 5.540 10.444 1.00 92.44 77 LEU A O 1
ATOM 637 N N . LEU A 1 78 ? -8.380 3.987 11.041 1.00 88.56 78 LEU A N 1
ATOM 638 C CA . LEU A 1 78 ? -9.150 3.402 12.134 1.00 88.56 78 LEU A CA 1
ATOM 639 C C . LEU A 1 78 ? -9.076 4.314 13.365 1.00 88.56 78 LEU A C 1
ATOM 641 O O . LEU A 1 78 ? -8.014 4.493 13.958 1.00 88.56 78 LEU A O 1
ATOM 645 N N . GLY A 1 79 ? -10.213 4.865 13.789 1.00 83.62 79 GLY A N 1
ATOM 646 C CA . GLY A 1 79 ? -10.345 5.736 14.961 1.00 83.62 79 GLY A CA 1
ATOM 647 C C . GLY A 1 79 ? -11.056 5.069 16.141 1.00 83.62 79 GLY A C 1
ATOM 648 O O . GLY A 1 79 ? -11.585 3.963 16.040 1.00 83.62 79 GLY A O 1
ATOM 649 N N . GLU A 1 80 ? -11.053 5.733 17.288 1.00 81.25 80 GLU A N 1
ATOM 650 C CA . GLU A 1 80 ? -11.721 5.243 18.498 1.00 81.25 80 GLU A CA 1
ATOM 651 C C . GLU A 1 80 ? -13.230 5.009 18.288 1.00 81.25 80 GLU A C 1
ATOM 653 O O . GLU A 1 80 ? -13.831 5.526 17.343 1.00 81.25 80 GLU A O 1
ATOM 658 N N . ASN A 1 81 ? -13.845 4.246 19.197 1.00 80.75 81 ASN A N 1
ATOM 659 C CA . ASN A 1 81 ? -15.293 3.996 19.232 1.00 80.75 81 ASN A CA 1
ATOM 660 C C . ASN A 1 81 ? -15.853 3.381 17.939 1.00 80.75 81 ASN A C 1
ATOM 662 O O . ASN A 1 81 ? -16.910 3.782 17.459 1.00 80.75 81 ASN A O 1
ATOM 666 N N . ASP A 1 82 ? -15.114 2.437 17.353 1.00 76.62 82 ASP A N 1
ATOM 667 C CA . ASP A 1 82 ? -15.481 1.747 16.111 1.00 76.62 82 ASP A CA 1
ATOM 668 C C . ASP A 1 82 ? -15.715 2.679 14.901 1.00 76.62 82 ASP A C 1
ATOM 670 O O . ASP A 1 82 ? -16.340 2.288 13.912 1.00 76.62 82 ASP A O 1
ATOM 674 N N . LEU A 1 83 ? -15.168 3.899 14.932 1.00 83.38 83 LEU A N 1
ATOM 675 C CA . LEU A 1 83 ? -15.230 4.850 13.824 1.00 83.38 83 LEU A CA 1
ATOM 676 C C . LEU A 1 83 ? -14.012 4.726 12.905 1.00 83.38 83 LEU A C 1
ATOM 678 O O . LEU A 1 83 ? -12.929 4.299 13.302 1.00 83.38 83 LEU A O 1
ATOM 682 N N . TYR A 1 84 ? -14.172 5.154 11.655 1.00 89.88 84 TYR A N 1
ATOM 683 C CA . TYR A 1 84 ? -13.057 5.319 10.730 1.00 89.88 84 TYR A CA 1
ATOM 684 C C . TYR A 1 84 ? -13.261 6.550 9.850 1.00 89.88 84 TYR A C 1
ATOM 686 O O . TYR A 1 84 ? -14.384 6.995 9.612 1.00 89.88 84 TYR A O 1
ATOM 694 N N . SER A 1 85 ? -12.158 7.089 9.341 1.00 90.19 85 SER A N 1
ATOM 695 C CA . SER A 1 85 ? -12.177 8.071 8.254 1.00 90.19 85 SER A CA 1
ATOM 696 C C . SER A 1 85 ? -11.537 7.471 7.011 1.00 90.19 85 SER A C 1
ATOM 698 O O . SER A 1 85 ? -10.757 6.526 7.100 1.00 90.19 85 SER A O 1
ATOM 700 N N . LYS A 1 86 ? -11.906 7.974 5.835 1.00 91.88 86 LYS A N 1
ATOM 701 C CA . LYS A 1 86 ? -11.485 7.400 4.559 1.00 91.88 86 LYS A CA 1
ATOM 702 C C . LYS A 1 86 ? -10.821 8.457 3.693 1.00 91.88 86 LYS A C 1
ATOM 704 O O . LYS A 1 86 ? -11.362 9.548 3.531 1.00 91.88 86 LYS A O 1
ATOM 709 N N . LYS A 1 87 ? -9.692 8.097 3.089 1.00 93.19 87 LYS A N 1
ATOM 710 C CA . LYS A 1 87 ? -9.097 8.809 1.955 1.00 93.19 87 LYS A CA 1
ATOM 711 C C . LYS A 1 87 ? -9.103 7.901 0.738 1.00 93.19 87 LYS A C 1
ATOM 713 O O . LYS A 1 87 ? -8.926 6.694 0.874 1.00 93.19 87 LYS A O 1
ATOM 718 N N . MET A 1 88 ? -9.305 8.480 -0.435 1.00 91.38 88 MET A N 1
ATOM 719 C CA . MET A 1 88 ? -9.329 7.758 -1.701 1.00 91.38 88 MET A CA 1
ATOM 720 C C . MET A 1 88 ? -8.603 8.592 -2.746 1.00 91.38 88 MET A C 1
ATOM 722 O O . MET A 1 88 ? -8.844 9.794 -2.847 1.00 91.38 88 MET A O 1
ATOM 726 N N . PHE A 1 89 ? -7.724 7.949 -3.506 1.00 91.88 89 PHE A N 1
ATOM 727 C CA . PHE A 1 89 ? -6.952 8.588 -4.563 1.00 91.88 89 PHE A CA 1
ATOM 728 C C . PHE A 1 89 ? -7.030 7.749 -5.830 1.00 91.88 89 PHE A C 1
ATOM 730 O O . PHE A 1 89 ? -6.776 6.547 -5.793 1.00 91.88 89 PHE A O 1
ATOM 737 N N . THR A 1 90 ? -7.352 8.383 -6.950 1.00 90.38 90 THR A N 1
ATOM 738 C CA . THR A 1 90 ? -7.272 7.782 -8.284 1.00 90.38 90 THR A CA 1
ATOM 739 C C . THR A 1 90 ? -5.809 7.696 -8.713 1.00 90.38 90 THR A C 1
ATOM 741 O O . THR A 1 90 ? -5.063 8.673 -8.614 1.00 90.38 90 THR A O 1
ATOM 744 N N . THR A 1 91 ? -5.357 6.534 -9.177 1.00 90.06 91 THR A N 1
ATOM 745 C CA . THR A 1 91 ? -3.946 6.342 -9.557 1.00 90.06 91 THR A CA 1
ATOM 746 C C . THR A 1 91 ? -3.566 7.253 -10.726 1.00 90.06 91 THR A C 1
ATOM 748 O O . THR A 1 91 ? -2.577 7.986 -10.655 1.00 90.06 91 THR A O 1
ATOM 751 N N . TRP A 1 92 ? -4.419 7.306 -11.751 1.00 88.88 92 TRP A N 1
ATOM 752 C CA . TRP A 1 92 ? -4.178 8.088 -12.958 1.00 88.88 92 TRP A CA 1
ATOM 753 C C . TRP A 1 92 ? -4.044 9.593 -12.699 1.00 88.88 92 TRP A C 1
ATOM 755 O O . TRP A 1 92 ? -3.136 10.227 -13.236 1.00 88.88 92 TRP A O 1
ATOM 765 N N . ASP A 1 93 ? -4.894 10.183 -11.857 1.00 89.19 93 ASP A N 1
ATOM 766 C CA . ASP A 1 93 ? -4.839 11.631 -11.608 1.00 89.19 93 ASP A CA 1
ATOM 767 C C . ASP A 1 93 ? -3.612 12.040 -10.796 1.00 89.19 93 ASP A C 1
ATOM 769 O O . ASP A 1 93 ? -3.117 13.157 -10.945 1.00 89.19 93 ASP A O 1
ATOM 773 N N . ASN A 1 94 ? -3.103 11.135 -9.958 1.00 91.19 94 ASN A N 1
ATOM 774 C CA . ASN A 1 94 ? -1.980 11.421 -9.072 1.00 91.19 94 ASN A CA 1
ATOM 775 C C . ASN A 1 94 ? -0.624 11.078 -9.703 1.00 91.19 94 ASN A C 1
ATOM 777 O O . ASN A 1 94 ? 0.358 11.772 -9.445 1.00 91.19 94 ASN A O 1
ATOM 781 N N . PHE A 1 95 ? -0.561 10.049 -10.552 1.00 91.38 95 PHE A N 1
ATOM 782 C CA . PHE A 1 95 ? 0.705 9.532 -11.080 1.00 91.38 95 PHE A CA 1
ATOM 783 C C . PHE A 1 95 ? 0.806 9.490 -12.602 1.00 91.38 95 PHE A C 1
ATOM 785 O O . PHE A 1 95 ? 1.901 9.253 -13.116 1.00 91.38 95 PHE A O 1
ATOM 792 N N . ARG A 1 96 ? -0.307 9.674 -13.328 1.00 90.88 96 ARG A N 1
ATOM 793 C CA . ARG A 1 96 ? -0.393 9.429 -14.783 1.00 90.88 96 ARG A CA 1
ATOM 794 C C . ARG A 1 96 ? 0.106 8.028 -15.175 1.00 90.88 96 ARG A C 1
ATOM 796 O O . ARG A 1 96 ? 0.750 7.858 -16.203 1.00 90.88 96 ARG A O 1
ATOM 803 N N . SER A 1 97 ? -0.116 7.061 -14.288 1.00 90.62 97 SER A N 1
ATOM 804 C CA . SER A 1 97 ? 0.322 5.664 -14.378 1.00 90.62 97 SER A CA 1
ATOM 805 C C . SER A 1 97 ? -0.456 4.817 -13.367 1.00 90.62 97 SER A C 1
ATOM 807 O O . SER A 1 97 ? -1.068 5.366 -12.442 1.00 90.62 97 SER A O 1
ATOM 809 N N . TYR A 1 98 ? -0.431 3.495 -13.532 1.00 90.94 98 TYR A N 1
ATOM 810 C CA . TYR A 1 98 ? -1.165 2.556 -12.681 1.00 90.94 98 TYR A CA 1
ATOM 811 C C . TYR A 1 98 ? -0.256 1.909 -11.637 1.00 90.94 98 TYR A C 1
ATOM 813 O O . TYR A 1 98 ? 0.893 1.563 -11.920 1.00 90.94 98 TYR A O 1
ATOM 821 N N . ILE A 1 99 ? -0.769 1.745 -10.412 1.00 92.50 99 ILE A N 1
ATOM 822 C CA . ILE A 1 99 ? -0.038 1.061 -9.339 1.00 92.50 99 ILE A CA 1
ATOM 823 C C . ILE A 1 99 ? -0.131 -0.441 -9.594 1.00 92.50 99 ILE A C 1
ATOM 825 O O . ILE A 1 99 ? -1.196 -1.050 -9.491 1.00 92.50 99 ILE A O 1
ATOM 829 N N . THR A 1 100 ? 1.003 -1.060 -9.878 1.00 91.06 100 THR A N 1
ATOM 830 C CA . THR A 1 100 ? 1.092 -2.494 -10.147 1.00 91.06 100 THR A CA 1
ATOM 831 C C . THR A 1 100 ? 1.381 -3.293 -8.887 1.00 91.06 100 THR A C 1
ATOM 833 O O . THR A 1 100 ? 0.859 -4.402 -8.756 1.00 91.06 100 THR A O 1
ATOM 836 N N . CYS A 1 101 ? 2.106 -2.722 -7.924 1.00 89.94 101 CYS A N 1
ATOM 837 C CA . CYS A 1 101 ? 2.331 -3.338 -6.621 1.00 89.94 101 CYS A CA 1
ATOM 838 C C . CYS A 1 101 ? 2.443 -2.302 -5.495 1.00 89.94 101 CYS A C 1
ATOM 840 O O . CYS A 1 101 ? 2.912 -1.181 -5.690 1.00 89.94 101 CYS A O 1
ATOM 842 N N . ILE A 1 102 ? 2.056 -2.707 -4.289 1.00 93.44 102 ILE A N 1
ATOM 843 C CA . ILE A 1 102 ? 2.125 -1.906 -3.066 1.00 93.44 102 ILE A CA 1
ATOM 844 C C . ILE A 1 102 ? 2.886 -2.686 -1.998 1.00 93.44 102 ILE A C 1
ATOM 846 O O . ILE A 1 102 ? 2.740 -3.901 -1.886 1.00 93.44 102 ILE A O 1
ATOM 850 N N . TYR A 1 103 ? 3.710 -1.990 -1.223 1.00 92.44 103 TYR A N 1
ATOM 851 C CA . TYR A 1 103 ? 4.486 -2.588 -0.147 1.00 92.44 103 TYR A CA 1
ATOM 852 C C . TYR A 1 103 ? 4.585 -1.622 1.029 1.00 92.44 103 TYR A C 1
ATOM 854 O O . TYR A 1 103 ? 4.839 -0.434 0.841 1.00 92.44 103 TYR A O 1
ATOM 862 N N . LEU A 1 104 ? 4.382 -2.126 2.244 1.00 91.44 104 LEU A N 1
ATOM 863 C CA . LEU A 1 104 ? 4.504 -1.353 3.475 1.00 91.44 104 LEU A CA 1
ATOM 864 C C . LEU A 1 104 ? 5.472 -2.068 4.409 1.00 91.44 104 LEU A C 1
ATOM 866 O O . LEU A 1 104 ? 5.242 -3.218 4.779 1.00 91.44 104 LEU A O 1
ATOM 870 N N . TYR A 1 105 ? 6.526 -1.372 4.815 1.00 88.69 105 TYR A N 1
ATOM 871 C CA . TYR A 1 105 ? 7.494 -1.877 5.779 1.00 88.69 105 TYR A CA 1
ATOM 872 C C . TYR A 1 105 ? 7.805 -0.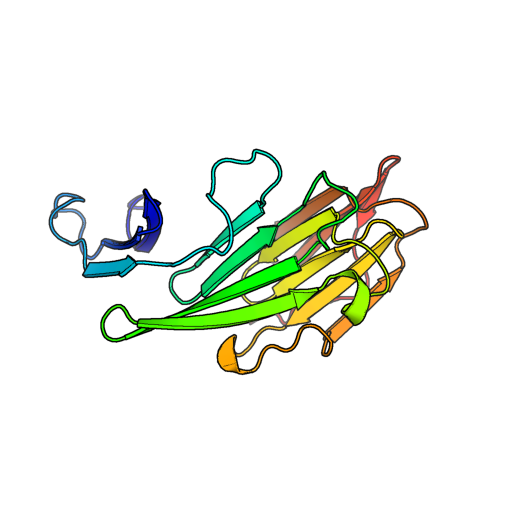799 6.815 1.00 88.69 105 TYR A C 1
ATOM 874 O O . TYR A 1 105 ? 8.262 0.295 6.481 1.00 88.69 105 TYR A O 1
ATOM 882 N N . GLY A 1 106 ? 7.504 -1.093 8.082 1.00 86.62 106 GLY A N 1
ATOM 883 C CA . GLY A 1 106 ? 7.488 -0.082 9.139 1.00 86.62 106 GLY A CA 1
ATOM 884 C C . GLY A 1 106 ? 6.567 1.084 8.763 1.00 86.62 106 GLY A C 1
ATOM 885 O O . GLY A 1 106 ? 5.389 0.877 8.475 1.00 86.62 106 GLY A O 1
ATOM 886 N N . ASN A 1 107 ? 7.136 2.289 8.723 1.00 89.50 107 ASN A N 1
ATOM 887 C CA . ASN A 1 107 ? 6.464 3.522 8.301 1.00 89.50 107 ASN A CA 1
ATOM 888 C C . ASN A 1 107 ? 6.772 3.905 6.842 1.00 89.50 107 ASN A C 1
ATOM 890 O O . ASN A 1 107 ? 6.410 4.992 6.396 1.00 89.50 107 ASN A O 1
ATOM 894 N N . THR A 1 108 ? 7.451 3.041 6.087 1.00 90.94 108 THR A N 1
ATOM 895 C CA . THR A 1 108 ? 7.794 3.289 4.686 1.00 90.94 108 THR A CA 1
ATOM 896 C C . THR A 1 108 ? 6.784 2.606 3.776 1.00 90.94 108 THR A C 1
ATOM 898 O O . THR A 1 108 ? 6.750 1.378 3.675 1.00 90.94 108 THR A O 1
ATOM 901 N N . LEU A 1 109 ? 5.973 3.411 3.091 1.00 93.94 109 LEU A N 1
ATOM 902 C CA . LEU A 1 109 ? 5.075 2.954 2.035 1.00 93.94 109 LEU A CA 1
ATOM 903 C C . LEU A 1 109 ? 5.788 3.088 0.687 1.00 93.94 109 LEU A C 1
ATOM 905 O O . LEU A 1 109 ? 6.360 4.134 0.382 1.00 93.94 109 LEU A O 1
ATOM 909 N N . ILE A 1 110 ? 5.733 2.039 -0.124 1.00 93.94 110 ILE A N 1
ATOM 910 C CA . ILE A 1 110 ? 6.339 1.991 -1.452 1.00 93.94 110 ILE A CA 1
ATOM 911 C C . ILE A 1 110 ? 5.279 1.566 -2.463 1.00 93.94 110 ILE A C 1
ATOM 913 O O . ILE A 1 110 ? 4.549 0.597 -2.247 1.00 93.94 110 ILE A O 1
ATOM 917 N N . LEU A 1 111 ? 5.207 2.297 -3.573 1.00 95.38 111 LEU A N 1
ATOM 918 C CA . LEU A 1 111 ? 4.312 2.027 -4.692 1.00 95.38 111 LEU A CA 1
ATOM 919 C C . LEU A 1 111 ? 5.148 1.774 -5.944 1.00 95.38 111 LEU A C 1
ATOM 921 O O . LEU A 1 111 ? 5.960 2.615 -6.331 1.00 95.38 111 LEU A O 1
ATOM 925 N N . GLY A 1 112 ? 4.954 0.615 -6.562 1.00 94.38 112 GLY A N 1
ATOM 926 C CA . GLY A 1 112 ? 5.523 0.272 -7.859 1.00 94.38 112 GLY A CA 1
ATOM 927 C C . GLY A 1 112 ? 4.500 0.513 -8.962 1.00 94.38 112 GLY A C 1
ATOM 928 O O . GLY A 1 112 ? 3.319 0.214 -8.780 1.00 94.38 112 GLY A O 1
ATOM 929 N N . MET A 1 113 ? 4.963 1.060 -10.085 1.00 94.25 113 MET A N 1
ATOM 930 C CA . MET A 1 113 ? 4.109 1.463 -11.203 1.00 94.25 113 MET A CA 1
ATOM 931 C C . MET A 1 113 ? 4.335 0.614 -12.457 1.00 94.25 113 MET A C 1
ATOM 933 O O . MET A 1 113 ? 5.414 0.050 -12.665 1.00 94.25 113 MET A O 1
ATOM 937 N N . ASP A 1 114 ? 3.349 0.618 -13.349 1.00 92.94 114 ASP A N 1
ATOM 938 C CA . ASP A 1 114 ? 3.398 0.006 -14.684 1.00 92.94 114 ASP A CA 1
ATOM 939 C C . ASP A 1 114 ? 4.474 0.606 -15.609 1.00 92.94 114 ASP A C 1
ATOM 941 O O . ASP A 1 114 ? 5.039 -0.086 -16.453 1.00 92.94 114 ASP A O 1
ATOM 945 N N . VAL A 1 115 ? 4.829 1.873 -15.408 1.00 93.25 115 VAL A N 1
ATOM 946 C CA . VAL A 1 115 ? 5.859 2.583 -16.187 1.00 93.25 115 VAL A CA 1
ATOM 947 C C . VAL A 1 115 ? 7.286 2.434 -15.636 1.00 93.25 115 VAL A C 1
ATOM 949 O O . VAL A 1 115 ? 8.179 3.181 -16.033 1.00 93.25 115 VAL A O 1
ATOM 952 N N . GLY A 1 116 ? 7.530 1.510 -14.700 1.00 92.44 116 GLY A N 1
ATOM 953 C CA . GLY A 1 116 ? 8.870 1.256 -14.143 1.00 92.44 116 GLY A CA 1
ATOM 954 C C . GLY A 1 116 ? 9.378 2.313 -13.162 1.00 92.44 116 GLY A C 1
ATOM 955 O O . GLY A 1 116 ? 10.579 2.395 -12.883 1.00 92.44 116 GLY A O 1
ATOM 956 N N . CYS A 1 117 ? 8.461 3.125 -12.632 1.00 93.81 117 CYS A N 1
ATOM 957 C CA . CYS A 1 117 ? 8.726 4.058 -11.543 1.00 93.81 117 CYS A CA 1
ATOM 958 C C . CYS A 1 117 ? 8.389 3.429 -10.187 1.00 93.81 117 CYS A C 1
ATOM 960 O O . CYS A 1 117 ? 7.463 2.625 -10.072 1.00 93.81 117 CYS A O 1
ATOM 962 N N . VAL A 1 118 ? 9.112 3.859 -9.157 1.00 94.56 118 VAL A N 1
ATOM 963 C CA . VAL A 1 118 ? 8.852 3.530 -7.756 1.00 94.56 118 VAL A CA 1
ATOM 964 C C . VAL A 1 118 ? 8.705 4.827 -6.967 1.00 94.56 118 VAL A C 1
ATOM 966 O O . VAL A 1 118 ? 9.576 5.697 -7.030 1.00 94.56 118 VAL A O 1
ATOM 969 N N . TYR A 1 119 ? 7.609 4.953 -6.225 1.00 94.88 119 TYR A N 1
ATOM 970 C CA . TYR A 1 119 ? 7.335 6.074 -5.330 1.00 94.88 119 TYR A CA 1
ATOM 971 C C . TYR A 1 119 ? 7.492 5.625 -3.880 1.00 94.88 119 TYR A C 1
ATOM 973 O O . TYR A 1 119 ? 6.914 4.617 -3.476 1.00 94.88 119 TYR A O 1
ATOM 981 N N . ILE A 1 120 ? 8.273 6.370 -3.100 1.00 94.06 120 ILE A N 1
ATOM 982 C CA . ILE A 1 120 ? 8.598 6.049 -1.706 1.00 94.06 120 ILE A CA 1
ATOM 983 C C . ILE A 1 120 ? 8.070 7.159 -0.802 1.00 94.06 120 ILE A C 1
ATOM 985 O O . ILE A 1 120 ? 8.351 8.338 -1.027 1.00 94.06 120 ILE A O 1
ATOM 989 N N . TYR A 1 121 ? 7.363 6.773 0.255 1.00 93.94 121 TYR A N 1
ATOM 990 C CA . TYR A 1 121 ? 6.778 7.660 1.255 1.00 93.94 121 TYR A CA 1
ATOM 991 C C . TYR A 1 121 ? 7.282 7.276 2.639 1.00 93.94 121 TYR A C 1
ATOM 993 O O . TYR A 1 121 ? 7.196 6.113 3.029 1.00 93.94 121 TYR A O 1
ATOM 1001 N N . HIS A 1 122 ? 7.735 8.262 3.409 1.00 92.06 122 HIS A N 1
ATOM 1002 C CA . HIS A 1 122 ? 7.909 8.110 4.848 1.00 92.06 122 HIS A CA 1
ATOM 1003 C C . HIS A 1 122 ? 6.658 8.616 5.578 1.00 92.06 122 HIS A C 1
ATOM 1005 O O . HIS A 1 122 ? 6.418 9.821 5.684 1.00 92.06 122 HIS A O 1
ATOM 1011 N N . VAL A 1 123 ? 5.844 7.689 6.072 1.00 91.69 123 VAL A N 1
ATOM 1012 C CA . VAL A 1 123 ? 4.546 7.972 6.682 1.00 91.69 123 VAL A CA 1
ATOM 1013 C C . VAL A 1 123 ? 4.710 8.181 8.184 1.00 91.69 123 VAL A C 1
ATOM 1015 O O . VAL A 1 123 ? 4.698 7.240 8.966 1.00 91.69 123 VAL A O 1
ATOM 1018 N N . SER A 1 124 ? 4.836 9.437 8.609 1.00 89.31 124 SER A N 1
ATOM 1019 C CA . SER A 1 124 ? 4.822 9.777 10.040 1.00 89.31 124 SER A CA 1
ATOM 1020 C C . SER A 1 124 ? 3.412 9.757 10.639 1.00 89.31 124 SER A C 1
ATOM 1022 O O . SER A 1 124 ? 3.248 9.497 11.826 1.00 89.31 124 SER A O 1
ATOM 1024 N N . CYS A 1 125 ? 2.390 10.056 9.831 1.00 90.81 125 CYS A N 1
ATOM 1025 C CA . CYS A 1 125 ? 0.994 10.078 10.254 1.00 90.81 125 CYS A CA 1
ATOM 1026 C C . CYS A 1 125 ? 0.051 9.875 9.060 1.00 90.81 125 CYS A C 1
ATOM 1028 O O . CYS A 1 125 ? -0.007 10.704 8.147 1.00 90.81 125 CYS A O 1
ATOM 1030 N N . TRP A 1 126 ? -0.763 8.817 9.095 1.00 92.31 126 TRP A N 1
ATOM 1031 C CA . TRP A 1 126 ? -1.725 8.504 8.030 1.00 92.31 126 TRP A CA 1
ATOM 1032 C C . TRP A 1 126 ? -2.801 9.585 7.834 1.00 92.31 126 TRP A C 1
ATOM 1034 O O . TRP A 1 126 ? -3.261 9.830 6.711 1.00 92.31 126 TRP A O 1
ATOM 1044 N N . LYS A 1 127 ? -3.161 10.316 8.902 1.00 91.44 127 LYS A N 1
ATOM 1045 C CA . LYS A 1 127 ? -4.088 11.461 8.818 1.00 91.44 127 LYS A CA 1
ATOM 1046 C C . LYS A 1 127 ? -3.544 12.593 7.949 1.00 91.44 127 LYS A C 1
ATOM 1048 O O . LYS A 1 127 ? -4.336 13.258 7.290 1.00 91.44 127 LYS A O 1
ATOM 1053 N N . ASN A 1 128 ? -2.225 12.737 7.844 1.00 90.88 128 ASN A N 1
ATOM 1054 C CA . ASN A 1 128 ? -1.584 13.780 7.038 1.00 90.88 128 ASN A CA 1
ATOM 1055 C C . ASN A 1 128 ? -1.050 13.262 5.698 1.00 90.88 128 ASN A C 1
ATOM 1057 O O . ASN A 1 128 ? -0.602 14.056 4.878 1.00 90.88 128 ASN A O 1
ATOM 1061 N N . LEU A 1 129 ? -1.121 11.949 5.454 1.00 92.94 129 LEU A N 1
ATOM 1062 C CA . LEU A 1 129 ? -0.687 11.360 4.193 1.00 92.94 129 LEU A CA 1
ATOM 1063 C C . LEU A 1 129 ? -1.482 11.939 3.013 1.00 92.94 129 LEU A C 1
ATOM 1065 O O . LEU A 1 129 ? -2.714 11.861 2.985 1.00 92.94 129 LEU A O 1
ATOM 1069 N N . ASP A 1 130 ? -0.757 12.464 2.033 1.00 92.56 130 ASP A N 1
ATOM 1070 C CA . ASP A 1 130 ? -1.244 12.797 0.699 1.00 92.56 130 ASP A CA 1
ATOM 1071 C C . ASP A 1 130 ? -0.342 12.075 -0.298 1.00 92.56 130 ASP A C 1
ATOM 1073 O O . ASP A 1 130 ? 0.884 12.188 -0.233 1.00 92.56 130 ASP A O 1
ATOM 1077 N N . ILE A 1 131 ? -0.946 11.314 -1.205 1.00 92.88 131 ILE A N 1
ATOM 1078 C CA . ILE A 1 131 ? -0.208 10.459 -2.130 1.00 92.88 131 ILE A CA 1
ATOM 1079 C C . ILE A 1 131 ? 0.622 11.254 -3.152 1.00 92.88 131 ILE A C 1
ATOM 1081 O O . ILE A 1 131 ? 1.544 10.722 -3.764 1.00 92.88 131 ILE A O 1
ATOM 1085 N N . ARG A 1 132 ? 0.353 12.550 -3.311 1.00 91.12 132 ARG A N 1
ATOM 1086 C CA . ARG A 1 132 ? 1.147 13.441 -4.168 1.00 91.12 132 ARG A CA 1
ATOM 1087 C C . ARG A 1 132 ? 2.470 13.842 -3.518 1.00 91.12 132 ARG A C 1
ATOM 1089 O O . ARG A 1 132 ? 3.416 14.186 -4.217 1.00 91.12 132 ARG A O 1
ATOM 1096 N N . ASN A 1 133 ? 2.555 13.748 -2.192 1.00 92.94 133 ASN A N 1
ATOM 1097 C CA . ASN A 1 133 ? 3.699 14.192 -1.402 1.00 92.94 133 ASN A CA 1
ATOM 1098 C C . ASN A 1 133 ? 4.641 13.017 -1.101 1.00 92.94 133 ASN A C 1
ATOM 1100 O O . ASN A 1 133 ? 4.838 12.636 0.054 1.00 92.94 133 ASN A O 1
ATOM 1104 N N . TYR A 1 134 ? 5.200 12.412 -2.149 1.00 92.75 134 TYR A N 1
ATOM 1105 C CA . TYR A 1 134 ? 6.205 11.358 -2.003 1.00 92.75 134 TYR A CA 1
ATOM 1106 C C . TYR A 1 134 ? 7.546 11.926 -1.526 1.00 92.75 134 TYR A C 1
ATOM 1108 O O . TYR A 1 134 ? 7.923 13.048 -1.856 1.00 92.75 134 TYR A O 1
ATOM 1116 N N . SER A 1 135 ? 8.294 11.125 -0.768 1.00 91.25 135 SER A N 1
ATOM 1117 C CA . SER A 1 135 ? 9.644 11.479 -0.324 1.00 91.25 135 SER A CA 1
ATOM 1118 C C . SER A 1 135 ? 10.657 11.316 -1.456 1.00 91.25 135 SER A C 1
ATOM 1120 O O . SER A 1 135 ? 11.509 12.175 -1.646 1.00 91.25 135 SER A O 1
ATOM 1122 N N . HIS A 1 136 ? 10.556 10.223 -2.220 1.00 92.06 136 HIS A N 1
ATOM 1123 C CA . HIS A 1 136 ? 11.429 9.954 -3.364 1.00 92.06 136 HIS A CA 1
ATOM 1124 C C . HIS A 1 13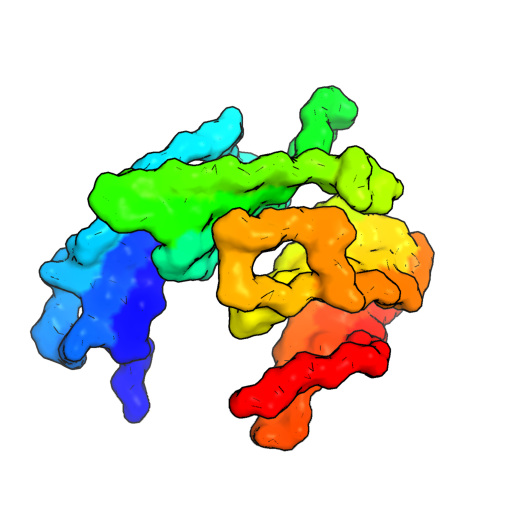6 ? 10.641 9.341 -4.522 1.00 92.06 136 HIS A C 1
ATOM 1126 O O . HIS A 1 136 ? 9.693 8.582 -4.313 1.00 92.06 136 HIS A O 1
ATOM 1132 N N . LYS A 1 137 ? 11.085 9.641 -5.744 1.00 93.44 137 LYS A N 1
ATOM 1133 C CA . LYS A 1 137 ? 10.682 8.951 -6.970 1.00 93.44 137 LYS A CA 1
ATOM 1134 C C . LYS A 1 137 ? 11.931 8.381 -7.625 1.00 93.44 137 LYS A C 1
ATOM 1136 O O . LYS A 1 137 ? 12.859 9.131 -7.919 1.00 93.44 137 LYS A O 1
ATOM 1141 N N . LEU A 1 138 ? 11.932 7.080 -7.880 1.00 92.50 138 LEU A N 1
ATOM 1142 C CA . LEU A 1 138 ? 13.025 6.381 -8.547 1.00 92.50 138 LEU A CA 1
ATOM 1143 C C . LEU A 1 138 ? 12.540 5.811 -9.877 1.00 92.50 138 LEU A C 1
ATOM 1145 O O . LEU A 1 138 ? 11.437 5.274 -9.966 1.00 92.50 138 LEU A O 1
ATOM 1149 N N . ILE A 1 139 ? 13.367 5.937 -10.911 1.00 92.50 139 ILE A N 1
ATOM 1150 C CA . ILE A 1 139 ? 13.113 5.357 -12.230 1.00 92.50 139 ILE A CA 1
ATOM 1151 C C . ILE A 1 139 ? 14.022 4.140 -12.353 1.00 92.50 139 ILE A C 1
ATOM 1153 O O . ILE A 1 139 ? 15.238 4.282 -12.443 1.00 92.50 139 ILE A O 1
ATOM 1157 N N . ILE A 1 140 ? 13.426 2.954 -12.319 1.00 90.00 140 ILE A N 1
ATOM 1158 C CA . ILE A 1 140 ? 14.149 1.678 -12.357 1.00 90.00 140 ILE A CA 1
ATOM 1159 C C . ILE A 1 140 ? 14.307 1.199 -13.804 1.00 90.00 140 ILE A C 1
ATOM 1161 O O . ILE A 1 140 ? 15.320 0.609 -14.173 1.00 90.00 140 ILE A O 1
ATOM 1165 N N . GLY A 1 141 ? 13.315 1.491 -14.645 1.00 86.69 141 GLY A N 1
ATOM 1166 C CA . GLY A 1 141 ? 13.299 1.121 -16.053 1.00 86.69 141 GLY A CA 1
ATOM 1167 C C . GLY A 1 141 ? 12.031 1.609 -16.745 1.00 86.69 141 GLY A C 1
ATOM 1168 O O . GLY A 1 141 ? 11.413 2.574 -16.305 1.00 86.69 141 GLY A O 1
ATOM 1169 N N . LYS A 1 142 ? 11.646 0.931 -17.831 1.00 89.25 142 LYS A N 1
ATOM 1170 C CA . LYS A 1 142 ? 10.422 1.209 -18.611 1.00 89.25 142 LYS A CA 1
ATOM 1171 C C . LYS A 1 142 ? 9.396 0.071 -18.547 1.00 89.25 142 LYS A C 1
ATOM 1173 O O . LYS A 1 142 ? 8.515 -0.011 -19.395 1.00 89.25 142 LYS A O 1
ATOM 1178 N N . HIS A 1 143 ? 9.558 -0.842 -17.595 1.00 91.50 143 HIS A N 1
ATOM 1179 C CA . HIS A 1 143 ? 8.728 -2.036 -17.462 1.00 91.50 143 HIS A CA 1
ATOM 1180 C C . HIS A 1 143 ? 7.993 -2.032 -16.124 1.00 91.50 143 HIS A C 1
ATOM 1182 O O . HIS A 1 143 ? 8.552 -1.510 -15.158 1.00 91.50 143 HIS A O 1
ATOM 1188 N N . PRO A 1 144 ? 6.805 -2.654 -16.045 1.00 92.94 144 PRO A N 1
ATOM 1189 C CA . PRO A 1 144 ? 6.037 -2.727 -14.811 1.00 92.94 144 PRO A CA 1
ATOM 1190 C C . PRO A 1 144 ? 6.838 -3.275 -13.634 1.00 92.94 144 PRO A C 1
ATOM 1192 O O . PRO A 1 144 ? 7.552 -4.272 -13.771 1.00 92.94 144 PRO A O 1
ATOM 1195 N N . ILE A 1 145 ? 6.679 -2.644 -12.470 1.00 94.56 145 ILE A N 1
ATOM 1196 C CA . ILE A 1 145 ? 7.179 -3.180 -11.203 1.00 94.56 145 ILE A CA 1
ATOM 1197 C C . ILE A 1 145 ? 6.150 -4.177 -10.669 1.00 94.56 145 ILE A C 1
ATOM 1199 O O . ILE A 1 145 ? 5.023 -3.805 -10.364 1.00 94.56 145 ILE A O 1
ATOM 1203 N N . ILE A 1 146 ? 6.504 -5.450 -10.570 1.00 91.75 146 ILE A N 1
ATOM 1204 C CA . ILE A 1 146 ? 5.537 -6.527 -10.307 1.00 91.75 146 ILE A CA 1
ATOM 1205 C C . ILE A 1 146 ? 5.489 -6.886 -8.827 1.00 91.75 146 ILE A C 1
ATOM 1207 O O . ILE A 1 146 ? 4.433 -7.200 -8.282 1.00 91.75 146 ILE A O 1
ATOM 1211 N N . CYS A 1 147 ? 6.645 -6.871 -8.168 1.00 90.75 147 CYS A N 1
ATOM 1212 C CA . CYS A 1 147 ? 6.742 -7.189 -6.755 1.00 90.75 147 CYS A CA 1
ATOM 1213 C C . CYS A 1 147 ? 7.902 -6.453 -6.097 1.00 90.75 147 CYS A C 1
ATOM 1215 O O . CYS A 1 147 ? 8.811 -5.939 -6.758 1.00 90.75 147 CYS A O 1
ATOM 1217 N N . MET A 1 148 ? 7.842 -6.399 -4.771 1.00 92.12 148 MET A N 1
ATOM 1218 C CA . MET A 1 148 ? 8.836 -5.757 -3.928 1.00 92.12 148 MET A CA 1
ATOM 1219 C C . MET A 1 148 ? 9.142 -6.652 -2.737 1.00 92.12 148 MET A C 1
ATOM 1221 O O . MET A 1 148 ? 8.252 -7.328 -2.218 1.00 92.12 148 MET A O 1
ATOM 1225 N N . ALA A 1 149 ? 10.396 -6.647 -2.305 1.00 90.06 149 ALA A N 1
ATOM 1226 C CA . ALA A 1 149 ? 10.844 -7.384 -1.136 1.00 90.06 149 ALA A CA 1
ATOM 1227 C C . ALA A 1 149 ? 11.878 -6.572 -0.358 1.00 90.06 149 ALA A C 1
ATOM 1229 O O . ALA A 1 149 ? 12.634 -5.789 -0.933 1.00 90.06 149 ALA A O 1
ATOM 1230 N N . VAL A 1 150 ? 11.937 -6.794 0.952 1.00 87.50 150 VAL A N 1
ATOM 1231 C CA . VAL A 1 150 ? 12.969 -6.223 1.819 1.00 87.50 150 VAL A CA 1
ATOM 1232 C C . VAL A 1 150 ? 13.822 -7.335 2.381 1.00 87.50 150 VAL A C 1
ATOM 1234 O O . VAL A 1 150 ? 13.313 -8.341 2.872 1.00 87.50 150 VAL A O 1
ATOM 1237 N N . LYS A 1 151 ? 15.132 -7.119 2.334 1.00 87.62 151 LYS A N 1
ATOM 1238 C CA . LYS A 1 151 ? 16.099 -7.889 3.098 1.00 87.62 151 LYS A CA 1
ATOM 1239 C C . LYS A 1 151 ? 16.604 -7.016 4.233 1.00 87.62 151 LYS A C 1
ATOM 1241 O O . LYS A 1 151 ? 17.269 -6.007 4.001 1.00 87.62 151 LYS A O 1
ATOM 1246 N N . GLU A 1 152 ? 16.283 -7.419 5.452 1.00 84.88 152 GLU A N 1
ATOM 1247 C CA . GLU A 1 152 ? 16.818 -6.811 6.661 1.00 84.88 152 GLU A CA 1
ATOM 1248 C C . GLU A 1 152 ? 17.961 -7.667 7.202 1.00 84.88 152 GLU A C 1
ATOM 1250 O O . GLU A 1 152 ? 17.895 -8.896 7.239 1.00 84.88 152 GLU A O 1
ATOM 1255 N N . SER A 1 153 ? 19.031 -6.995 7.599 1.00 83.19 153 SER A N 1
ATOM 1256 C CA . SER A 1 153 ? 20.150 -7.559 8.338 1.00 83.19 153 SER A CA 1
ATOM 1257 C C . SER A 1 153 ? 20.435 -6.661 9.548 1.00 83.19 153 SER A C 1
ATOM 1259 O O . SER A 1 153 ? 19.935 -5.536 9.589 1.00 83.19 153 SER A O 1
ATOM 1261 N N . PRO A 1 154 ? 21.270 -7.093 10.508 1.00 82.12 154 PRO A N 1
ATOM 1262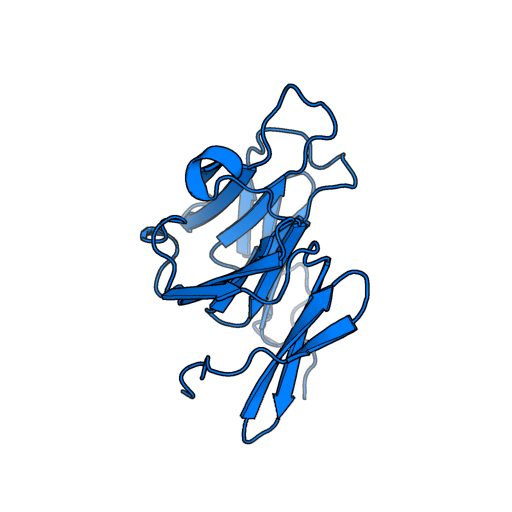 C CA . PRO A 1 154 ? 21.586 -6.280 11.684 1.00 82.12 154 PRO A CA 1
ATOM 1263 C C . PRO A 1 154 ? 22.138 -4.879 11.369 1.00 82.12 154 PRO A C 1
ATOM 1265 O O . PRO A 1 154 ? 21.963 -3.968 12.169 1.00 82.12 154 PRO A O 1
ATOM 1268 N N . ASN A 1 155 ? 22.796 -4.705 10.217 1.00 81.12 155 ASN A N 1
ATOM 1269 C CA . ASN A 1 155 ? 23.527 -3.479 9.879 1.00 81.12 155 ASN A CA 1
ATOM 1270 C C . ASN A 1 155 ? 22.888 -2.676 8.741 1.00 81.12 155 ASN A C 1
ATOM 1272 O O . ASN A 1 155 ? 23.234 -1.517 8.533 1.00 81.12 155 ASN A O 1
ATOM 1276 N N . GLU A 1 156 ? 22.007 -3.294 7.958 1.00 81.12 156 GLU A N 1
ATOM 1277 C CA . GLU A 1 156 ? 21.465 -2.682 6.750 1.00 81.12 156 GLU A CA 1
ATOM 1278 C C . GLU A 1 156 ? 20.088 -3.235 6.398 1.00 81.12 156 GLU A C 1
ATOM 1280 O O . GLU A 1 156 ? 19.776 -4.409 6.625 1.00 81.12 156 GLU A O 1
ATOM 1285 N N . ARG A 1 157 ? 19.295 -2.377 5.758 1.00 82.00 157 ARG A N 1
ATOM 1286 C CA . ARG A 1 157 ? 18.029 -2.727 5.118 1.00 82.00 157 ARG A CA 1
ATOM 1287 C C . ARG A 1 157 ? 18.146 -2.439 3.631 1.00 82.00 157 ARG A C 1
ATOM 1289 O O . ARG A 1 157 ? 18.460 -1.313 3.250 1.00 82.00 157 ARG A O 1
ATOM 1296 N N . ARG A 1 158 ? 17.870 -3.445 2.803 1.00 87.38 158 ARG A N 1
ATOM 1297 C CA . ARG A 1 158 ? 17.901 -3.340 1.341 1.00 87.38 158 ARG A CA 1
ATOM 1298 C C . ARG A 1 158 ? 16.534 -3.645 0.758 1.00 87.38 158 ARG A C 1
ATOM 1300 O O . ARG A 1 158 ? 15.908 -4.639 1.125 1.00 87.38 158 ARG A O 1
ATOM 1307 N N . TYR A 1 159 ? 16.093 -2.796 -0.161 1.00 89.50 159 TYR A N 1
ATOM 1308 C CA . TYR A 1 159 ? 14.837 -2.969 -0.881 1.00 89.50 159 TYR A CA 1
ATOM 1309 C C . TYR A 1 159 ? 15.131 -3.497 -2.279 1.00 89.50 159 TYR A C 1
ATOM 1311 O O . TYR A 1 159 ? 16.019 -2.997 -2.965 1.00 89.50 159 TYR A O 1
ATOM 1319 N N . TYR A 1 160 ? 14.354 -4.479 -2.704 1.00 92.25 160 TYR A N 1
ATOM 1320 C CA . TYR A 1 160 ? 14.424 -5.078 -4.025 1.00 92.25 160 TYR A CA 1
ATOM 1321 C C . TYR A 1 160 ? 13.091 -4.889 -4.732 1.00 92.25 160 TYR A C 1
ATOM 1323 O O . TYR A 1 160 ? 12.030 -5.061 -4.130 1.00 92.25 160 TYR A O 1
ATOM 1331 N N . VAL A 1 161 ? 13.151 -4.555 -6.014 1.00 92.69 161 VAL A N 1
ATOM 1332 C CA . VAL A 1 161 ? 11.992 -4.452 -6.903 1.00 92.69 161 VAL A CA 1
ATOM 1333 C C . VAL A 1 161 ? 12.186 -5.409 -8.066 1.00 92.69 161 VAL A C 1
ATOM 1335 O O . VAL A 1 161 ? 13.282 -5.527 -8.610 1.00 92.69 161 VAL A O 1
ATOM 1338 N N . CYS A 1 162 ? 11.128 -6.101 -8.459 1.00 93.00 162 CYS A N 1
ATOM 1339 C CA . CYS A 1 162 ? 11.154 -7.002 -9.601 1.00 93.00 162 CYS A CA 1
ATOM 1340 C C . CYS A 1 162 ? 10.410 -6.371 -10.774 1.00 93.00 162 CYS A C 1
ATOM 1342 O O . CYS A 1 162 ? 9.285 -5.895 -10.612 1.00 93.00 162 CYS A O 1
ATOM 1344 N N . SER A 1 163 ? 11.031 -6.394 -11.948 1.00 90.00 163 SER A N 1
ATOM 1345 C CA . SER A 1 163 ? 10.369 -6.170 -13.233 1.00 90.00 163 SER A CA 1
ATOM 1346 C C . SER A 1 163 ? 10.220 -7.500 -13.977 1.00 90.00 163 SER A C 1
ATOM 1348 O O . SER A 1 163 ? 10.746 -8.520 -13.538 1.00 90.00 163 SER A O 1
ATOM 1350 N N . ASN A 1 164 ? 9.555 -7.508 -15.137 1.00 82.56 164 ASN A N 1
ATOM 1351 C CA . ASN A 1 164 ? 9.351 -8.739 -15.929 1.00 82.56 164 ASN A CA 1
ATOM 1352 C C . ASN A 1 164 ? 10.654 -9.442 -16.344 1.00 82.56 164 ASN A C 1
ATOM 1354 O O . ASN A 1 164 ? 10.621 -10.610 -16.715 1.00 82.56 164 ASN A O 1
ATOM 1358 N N . PHE A 1 165 ? 11.787 -8.74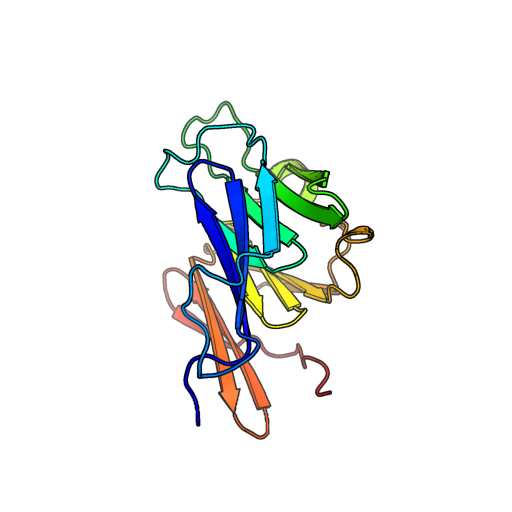1 -16.305 1.00 82.44 165 PHE A N 1
ATOM 1359 C CA . PHE A 1 165 ? 13.050 -9.227 -16.857 1.00 82.44 165 PHE A CA 1
ATOM 1360 C C . PHE A 1 165 ? 14.136 -9.423 -15.804 1.00 82.44 165 PHE A C 1
ATOM 1362 O O . PHE A 1 165 ? 15.047 -10.218 -16.019 1.00 82.44 165 PHE A O 1
ATOM 1369 N N . THR A 1 166 ? 14.091 -8.678 -14.695 1.00 89.56 166 THR A N 1
ATOM 1370 C CA . THR A 1 166 ? 15.161 -8.708 -13.694 1.00 89.56 166 THR A CA 1
ATOM 1371 C C . THR A 1 166 ? 14.728 -8.137 -12.345 1.00 89.56 166 THR A C 1
ATOM 1373 O O . THR A 1 166 ? 13.727 -7.424 -12.229 1.00 89.56 166 THR A O 1
ATOM 1376 N N . ILE A 1 167 ? 15.532 -8.433 -11.327 1.00 91.81 167 ILE A N 1
ATOM 1377 C CA . ILE A 1 167 ? 15.433 -7.877 -9.980 1.00 91.81 167 ILE A CA 1
ATOM 1378 C C . ILE A 1 167 ? 16.432 -6.725 -9.869 1.00 91.81 167 ILE A C 1
ATOM 1380 O O . ILE A 1 167 ? 17.604 -6.868 -10.216 1.00 91.81 167 ILE A O 1
ATOM 1384 N N . HIS A 1 168 ? 15.975 -5.591 -9.352 1.00 89.56 168 HIS A N 1
ATOM 1385 C CA . HIS A 1 168 ? 16.795 -4.415 -9.096 1.00 89.56 168 HIS A CA 1
ATOM 1386 C C . HIS A 1 168 ? 16.874 -4.160 -7.591 1.00 89.56 168 HIS A C 1
ATOM 1388 O O . HIS A 1 168 ? 15.862 -4.204 -6.892 1.00 89.56 168 HIS A O 1
ATOM 1394 N N . GLU A 1 169 ? 18.070 -3.859 -7.094 1.00 89.69 169 GLU A N 1
ATOM 1395 C CA . GLU A 1 169 ? 18.248 -3.302 -5.754 1.00 89.69 169 GLU A CA 1
ATOM 1396 C C . GLU A 1 169 ? 17.971 -1.794 -5.804 1.00 89.69 169 GLU A C 1
ATOM 1398 O O . GLU A 1 169 ? 18.499 -1.084 -6.663 1.00 89.69 169 GLU A O 1
ATOM 1403 N N . ILE A 1 170 ? 17.137 -1.292 -4.895 1.00 85.56 170 ILE A N 1
ATOM 1404 C CA . ILE A 1 170 ? 16.933 0.144 -4.729 1.00 85.56 170 ILE A CA 1
ATOM 1405 C C . ILE A 1 170 ? 18.152 0.719 -4.005 1.00 85.56 170 ILE A C 1
ATOM 1407 O O . ILE A 1 170 ? 18.303 0.567 -2.794 1.00 85.56 170 ILE A O 1
ATOM 1411 N N . THR A 1 171 ? 18.998 1.426 -4.747 1.00 71.31 171 THR A N 1
ATOM 1412 C CA . THR A 1 171 ? 20.143 2.172 -4.211 1.00 71.31 171 THR A CA 1
ATOM 1413 C C . THR A 1 171 ? 19.812 3.658 -4.060 1.00 71.31 171 THR A C 1
ATOM 1415 O O . THR A 1 171 ? 19.064 4.209 -4.866 1.00 71.31 171 THR A O 1
ATOM 1418 N N . GLY A 1 172 ? 20.395 4.338 -3.067 1.00 61.78 172 GLY A N 1
ATOM 1419 C CA . GLY A 1 172 ? 20.218 5.788 -2.867 1.00 61.78 172 GLY A CA 1
ATOM 1420 C C . GLY A 1 172 ? 19.042 6.186 -1.967 1.00 61.78 172 GLY A C 1
ATOM 1421 O O . GLY A 1 172 ? 18.821 7.372 -1.744 1.00 61.78 172 GLY A O 1
ATOM 1422 N N . TYR A 1 173 ? 18.326 5.211 -1.406 1.00 64.44 173 TYR A N 1
ATOM 1423 C CA . TYR A 1 173 ? 17.398 5.408 -0.296 1.00 64.44 173 TYR A CA 1
ATOM 1424 C C . TYR A 1 173 ? 17.967 4.712 0.942 1.00 64.44 173 TYR A C 1
ATOM 1426 O O . TYR A 1 173 ? 18.013 3.485 1.002 1.00 64.44 173 TYR A O 1
ATOM 1434 N N . LEU A 1 174 ? 18.414 5.498 1.922 1.00 59.19 174 LEU A N 1
ATOM 1435 C CA . LEU A 1 174 ? 18.754 4.995 3.248 1.00 59.19 174 LEU A CA 1
ATOM 1436 C C . LEU A 1 174 ? 17.518 5.201 4.130 1.00 59.19 174 LEU A C 1
ATOM 1438 O O . LEU A 1 174 ? 17.229 6.346 4.485 1.00 59.19 174 LEU A O 1
ATOM 1442 N N . PRO A 1 175 ? 16.741 4.150 4.456 1.00 57.19 175 PRO A N 1
ATOM 1443 C CA . PRO A 1 175 ? 15.720 4.294 5.484 1.00 57.19 175 PRO A CA 1
ATOM 1444 C C . PRO A 1 175 ? 16.431 4.734 6.766 1.00 57.19 175 PRO A C 1
ATOM 1446 O O . PRO A 1 175 ? 17.428 4.117 7.140 1.00 57.19 175 PRO A O 1
ATOM 1449 N N . ASN A 1 176 ? 15.953 5.801 7.416 1.00 46.56 176 ASN A N 1
ATOM 1450 C CA . ASN A 1 176 ? 16.523 6.238 8.689 1.00 46.56 176 ASN A CA 1
ATOM 1451 C C . ASN A 1 176 ? 16.585 5.030 9.633 1.00 46.56 176 ASN A C 1
ATOM 1453 O O . ASN A 1 176 ? 15.562 4.410 9.939 1.00 46.56 176 ASN A O 1
ATOM 1457 N N . ILE A 1 177 ? 17.805 4.662 10.021 1.00 44.88 177 ILE A N 1
ATOM 1458 C CA . ILE A 1 177 ? 18.050 3.682 11.069 1.00 44.88 177 ILE A CA 1
ATOM 1459 C C . ILE A 1 177 ? 17.687 4.413 12.362 1.00 44.88 177 ILE A C 1
ATOM 1461 O O . ILE A 1 177 ? 18.378 5.356 12.745 1.00 44.88 177 ILE A O 1
ATOM 1465 N N . TYR A 1 178 ? 16.556 4.040 12.954 1.00 39.44 178 TYR A N 1
ATOM 1466 C CA . TYR A 1 178 ? 16.254 4.327 14.352 1.00 39.44 178 TYR A CA 1
ATOM 1467 C C . TYR A 1 178 ? 16.563 3.074 15.157 1.00 39.44 178 TYR A C 1
ATOM 1469 O O . TYR A 1 178 ? 16.154 1.984 14.684 1.00 39.44 178 TYR A O 1
#

Radius of gyration: 17.74 Å; chains: 1; bounding box: 41×32×48 Å